Protein AF-A0A8J5K6Y1-F1 (afdb_monomer_lite)

Secondary structure (DSSP, 8-state):
--TTS---------TT---TTPPPS----TT-TT--TTGGGTPPP-HHHHHHHHHHHHHHHHTTSTTTSPTTHHHHHHHHT-SSGGGSPPS--

Organism: Homarus americanus (NCBI:txid6706)

Sequence (93 aa):
KNPDGSFTSHLIDFGLSRVEGGHLTLRCNPYGSHYAPELFKGQPCTPASDIYSLAVMISDTQNTFDNLWPPGVKDLCKKMLCRSPQHRPSLAK

Structure (mmCIF, N/CA/C/O backbone):
data_AF-A0A8J5K6Y1-F1
#
_entry.id   AF-A0A8J5K6Y1-F1
#
loop_
_atom_site.group_PDB
_atom_site.id
_atom_site.type_symbol
_atom_site.label_atom_id
_atom_site.label_alt_id
_atom_site.label_comp_id
_atom_site.label_asym_id
_atom_site.label_entity_id
_atom_site.label_seq_id
_atom_site.pdbx_PDB_ins_code
_atom_site.Cartn_x
_atom_site.Cartn_y
_atom_site.Cartn_z
_atom_site.occupancy
_atom_site.B_iso_or_equiv
_atom_site.auth_seq_id
_atom_site.auth_comp_id
_atom_site.auth_asym_id
_atom_site.auth_atom_id
_atom_site.pdbx_PDB_model_num
ATOM 1 N N . LYS A 1 1 ? 7.495 -16.851 -12.231 1.00 81.38 1 LYS A N 1
ATOM 2 C CA . LYS A 1 1 ? 8.050 -16.261 -13.469 1.00 81.38 1 LYS A CA 1
ATOM 3 C C . LYS A 1 1 ? 7.198 -16.769 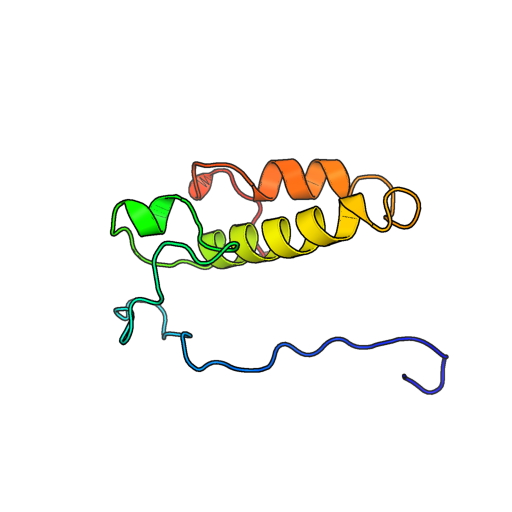-14.613 1.00 81.38 1 LYS A C 1
ATOM 5 O O . LYS A 1 1 ? 7.050 -17.979 -14.735 1.00 81.38 1 LYS A O 1
ATOM 10 N N . ASN A 1 2 ? 6.575 -15.862 -15.346 1.00 90.75 2 ASN A N 1
ATOM 11 C CA . ASN A 1 2 ? 5.707 -16.181 -16.469 1.00 90.75 2 ASN A CA 1
ATOM 12 C C . ASN A 1 2 ? 6.554 -16.588 -17.692 1.00 90.75 2 ASN A C 1
ATOM 14 O O . ASN A 1 2 ? 7.764 -16.328 -17.702 1.00 90.75 2 ASN A O 1
ATOM 18 N N . PRO A 1 3 ? 5.956 -17.224 -18.716 1.00 94.56 3 PRO A N 1
ATOM 19 C CA . PRO A 1 3 ? 6.679 -17.646 -19.920 1.00 94.56 3 PRO A CA 1
ATOM 20 C C . PRO A 1 3 ? 7.397 -16.506 -20.661 1.00 94.56 3 PRO A C 1
ATOM 22 O O . PRO A 1 3 ? 8.436 -16.734 -21.269 1.00 94.56 3 PRO A O 1
ATOM 25 N N . ASP A 1 4 ? 6.888 -15.276 -20.563 1.00 94.75 4 ASP A N 1
ATOM 26 C CA . ASP A 1 4 ? 7.485 -14.056 -21.130 1.00 94.75 4 ASP A CA 1
ATOM 27 C C . ASP A 1 4 ? 8.644 -13.479 -20.288 1.00 94.75 4 ASP A C 1
ATOM 29 O O . ASP A 1 4 ? 9.218 -12.445 -20.620 1.00 94.75 4 ASP A O 1
ATOM 33 N N . GLY A 1 5 ? 8.992 -14.130 -19.177 1.00 92.69 5 GLY A N 1
ATOM 34 C CA . GLY A 1 5 ? 10.028 -13.682 -18.256 1.00 92.69 5 GLY A CA 1
ATOM 35 C C . GLY A 1 5 ? 9.565 -12.695 -17.184 1.00 92.69 5 GLY A C 1
ATOM 36 O O . GLY A 1 5 ? 10.366 -12.390 -16.297 1.00 92.69 5 GLY A O 1
ATOM 37 N N . SER A 1 6 ? 8.305 -12.253 -17.204 1.00 92.81 6 SER A N 1
ATOM 38 C CA . SER A 1 6 ? 7.738 -11.363 -16.186 1.00 92.81 6 SER A CA 1
ATOM 39 C C . SER A 1 6 ? 7.474 -12.080 -14.853 1.00 92.81 6 SER A C 1
ATOM 41 O O . SER A 1 6 ? 7.530 -13.312 -14.735 1.00 92.81 6 SER A O 1
ATOM 43 N N . PHE A 1 7 ? 7.186 -11.298 -13.813 1.00 91.19 7 PHE A N 1
ATOM 44 C CA . PHE A 1 7 ? 6.790 -11.802 -12.502 1.00 91.19 7 PHE A CA 1
ATOM 45 C C . PHE A 1 7 ? 5.402 -11.286 -12.139 1.00 91.19 7 PHE A C 1
ATOM 47 O O . PHE A 1 7 ? 5.093 -10.115 -12.342 1.00 91.19 7 PHE A O 1
ATOM 54 N N . THR A 1 8 ? 4.599 -12.165 -11.551 1.00 92.94 8 THR A N 1
ATOM 55 C CA . THR A 1 8 ? 3.333 -11.817 -10.912 1.00 92.94 8 THR A CA 1
ATOM 56 C C . THR A 1 8 ? 3.527 -11.950 -9.412 1.00 92.94 8 THR A C 1
ATOM 58 O O . THR A 1 8 ? 3.982 -12.993 -8.936 1.00 92.94 8 THR A O 1
ATOM 61 N N . SER A 1 9 ? 3.224 -10.887 -8.675 1.00 89.19 9 SER A N 1
ATOM 62 C CA . SER A 1 9 ? 3.143 -10.938 -7.222 1.00 89.19 9 SER A CA 1
ATOM 63 C C . SER A 1 9 ? 1.731 -11.334 -6.802 1.00 89.19 9 SER A C 1
ATOM 65 O O . SER A 1 9 ? 0.741 -10.939 -7.418 1.00 89.19 9 SER A O 1
ATOM 67 N N . HIS A 1 10 ? 1.645 -12.121 -5.736 1.00 91.88 10 HIS A N 1
ATOM 68 C CA . HIS A 1 10 ? 0.387 -12.494 -5.106 1.00 91.88 10 HIS A CA 1
ATOM 69 C C . HIS A 1 10 ? 0.440 -12.042 -3.654 1.00 91.88 10 HIS A C 1
ATOM 71 O O . HIS A 1 10 ? 1.420 -12.317 -2.961 1.00 91.88 10 HIS A O 1
ATOM 77 N N . LEU A 1 11 ? -0.603 -11.348 -3.202 1.00 89.56 11 LEU A N 1
ATOM 78 C CA . LEU A 1 11 ? -0.791 -11.111 -1.779 1.00 89.56 11 LEU A CA 1
ATOM 79 C C . LEU A 1 11 ? -1.264 -12.420 -1.146 1.00 89.56 11 LEU A C 1
ATOM 81 O O . LEU A 1 11 ? -2.255 -13.007 -1.584 1.00 89.56 11 LEU A O 1
ATOM 85 N N . ILE A 1 12 ? -0.523 -12.878 -0.149 1.00 87.88 12 ILE A N 1
ATOM 86 C CA . ILE A 1 12 ? -0.813 -14.084 0.622 1.00 87.88 12 ILE A CA 1
ATOM 87 C C . ILE A 1 12 ? -0.834 -13.719 2.105 1.00 87.88 12 ILE A C 1
ATOM 89 O O . ILE A 1 12 ? -0.334 -12.662 2.475 1.00 87.88 12 ILE A O 1
ATOM 93 N N . ASP A 1 13 ? -1.379 -14.617 2.924 1.00 81.88 13 ASP A N 1
ATOM 94 C CA . ASP A 1 13 ? -1.614 -14.424 4.360 1.00 81.88 13 ASP A CA 1
ATOM 95 C C . ASP A 1 13 ? -2.624 -13.306 4.682 1.00 81.88 13 ASP A C 1
ATOM 97 O O . ASP A 1 13 ? -2.327 -12.115 4.706 1.00 81.88 13 ASP A O 1
ATOM 101 N N . PHE A 1 14 ? -3.854 -13.733 4.969 1.00 82.44 14 PHE A N 1
ATOM 102 C CA . PHE A 1 14 ? -4.966 -12.868 5.363 1.00 82.44 14 PHE A CA 1
ATOM 103 C C . PHE A 1 14 ? -5.273 -12.985 6.866 1.00 82.44 14 PHE A C 1
ATOM 105 O O . PHE A 1 14 ? -6.372 -12.639 7.300 1.00 82.44 14 PHE A O 1
ATOM 112 N N . GLY A 1 15 ? -4.333 -13.483 7.683 1.00 75.88 15 GLY A N 1
ATOM 113 C CA . GLY A 1 15 ? -4.565 -13.776 9.104 1.00 75.88 15 GLY A CA 1
ATOM 114 C C . GLY A 1 15 ? -4.965 -12.565 9.961 1.00 75.88 15 GLY A C 1
ATOM 115 O O . GLY A 1 15 ? -5.604 -12.733 10.998 1.00 75.88 15 GLY A O 1
ATOM 116 N N . LEU A 1 16 ? -4.630 -11.347 9.516 1.00 77.94 16 LEU A N 1
ATOM 117 C CA . LEU A 1 16 ? -5.029 -10.075 10.143 1.00 77.94 16 LEU A CA 1
ATOM 118 C C . LEU A 1 16 ? -6.053 -9.282 9.319 1.00 77.94 16 LEU A C 1
ATOM 120 O O . LEU A 1 16 ? -6.432 -8.170 9.700 1.00 77.94 16 LEU A O 1
ATOM 124 N N . SER A 1 17 ? -6.488 -9.821 8.182 1.00 81.00 17 SER A N 1
ATOM 125 C CA . SER A 1 17 ? -7.489 -9.179 7.341 1.00 81.00 17 SER A CA 1
ATOM 126 C C . SER A 1 17 ? -8.856 -9.200 8.014 1.00 81.00 17 SER A C 1
ATOM 128 O O . SER A 1 17 ? -9.158 -10.034 8.868 1.00 81.00 17 SER A O 1
ATOM 130 N N . ARG A 1 18 ? -9.710 -8.261 7.614 1.00 77.88 18 ARG A N 1
ATOM 131 C CA . ARG A 1 18 ? -11.065 -8.137 8.147 1.00 77.88 18 ARG A CA 1
ATOM 132 C C . ARG A 1 18 ? -12.041 -7.726 7.062 1.00 77.88 18 ARG A C 1
ATOM 134 O O . ARG A 1 18 ? -11.660 -7.081 6.090 1.00 77.88 18 ARG A O 1
ATOM 141 N N . VAL A 1 19 ? -13.307 -8.052 7.283 1.00 80.75 19 VAL A N 1
ATOM 142 C CA . VAL A 1 19 ? -14.412 -7.525 6.481 1.00 80.75 19 VAL A CA 1
ATOM 143 C C . VAL A 1 19 ? -14.580 -6.033 6.778 1.00 80.75 19 VAL A C 1
ATOM 145 O O . VAL A 1 19 ? -14.363 -5.583 7.908 1.00 80.75 19 VAL A O 1
ATOM 148 N N . GLU A 1 20 ? -14.957 -5.257 5.765 1.00 73.62 20 GLU A N 1
ATOM 149 C CA . GLU A 1 20 ? -15.294 -3.843 5.918 1.00 73.62 20 GLU A CA 1
ATOM 150 C C . GLU A 1 20 ? -16.408 -3.654 6.962 1.00 73.62 20 GLU A C 1
ATOM 152 O O . GLU A 1 20 ? -17.364 -4.422 7.027 1.00 73.62 20 GLU A O 1
ATOM 157 N N . GLY A 1 21 ? -16.248 -2.667 7.847 1.00 69.81 21 GLY A N 1
ATOM 158 C CA . GLY A 1 21 ? -17.137 -2.476 9.001 1.00 69.81 21 GLY A CA 1
ATOM 159 C C . GLY A 1 21 ? -16.897 -3.440 10.175 1.00 69.81 21 GLY A C 1
ATOM 160 O O . GLY A 1 21 ? -17.450 -3.229 11.252 1.00 69.81 21 GLY A O 1
ATOM 161 N N . GLY A 1 22 ? -16.037 -4.451 10.022 1.00 67.62 22 GLY A N 1
ATOM 162 C CA . GLY A 1 22 ? -15.628 -5.348 11.104 1.00 67.62 22 GLY A CA 1
ATOM 163 C C . GLY A 1 22 ? -14.593 -4.736 12.059 1.00 67.62 22 GLY A C 1
ATOM 164 O O . GLY A 1 22 ? -13.863 -3.796 11.722 1.00 67.62 22 GLY A O 1
ATOM 165 N N . HIS A 1 23 ? -14.480 -5.294 13.269 1.00 64.56 23 HIS A N 1
ATOM 166 C CA . HIS A 1 23 ? -13.368 -4.994 14.179 1.00 64.56 23 HIS A CA 1
ATOM 167 C C . HIS A 1 23 ? -12.161 -5.891 13.865 1.00 64.56 23 HIS A C 1
ATOM 169 O O . HIS A 1 23 ? -12.321 -6.990 13.342 1.00 64.56 23 HIS A O 1
ATOM 175 N N . LEU A 1 24 ? -10.944 -5.428 14.169 1.00 63.88 24 LEU A N 1
ATOM 176 C CA . LEU A 1 24 ? -9.773 -6.310 14.112 1.00 63.88 24 LEU A CA 1
ATOM 177 C C . LEU A 1 24 ? -9.923 -7.379 15.202 1.00 63.88 24 LEU A C 1
ATOM 179 O O . LEU A 1 24 ? -10.096 -7.034 16.369 1.00 63.88 24 LEU A O 1
ATOM 183 N N . THR A 1 25 ? -9.869 -8.657 14.832 1.00 59.94 25 THR A N 1
ATOM 184 C CA . THR A 1 25 ? -9.959 -9.785 15.779 1.00 59.94 25 THR A CA 1
ATOM 185 C C . THR A 1 25 ? -8.691 -9.926 16.620 1.00 59.94 25 THR A C 1
ATOM 187 O O . THR A 1 25 ? -8.748 -10.393 17.754 1.00 59.94 25 THR A O 1
ATOM 190 N N . LEU A 1 26 ? -7.557 -9.459 16.088 1.00 61.91 26 LEU A N 1
ATOM 191 C CA . LEU A 1 26 ? -6.255 -9.405 16.741 1.00 61.91 26 LEU A CA 1
ATOM 192 C C . LEU A 1 26 ? -5.624 -8.027 16.521 1.00 61.91 26 LEU A C 1
ATOM 194 O O . LEU A 1 26 ? -5.612 -7.496 15.410 1.00 61.91 26 LEU A O 1
ATOM 198 N N . ARG A 1 27 ? -5.059 -7.451 17.584 1.00 60.00 27 ARG A N 1
ATOM 199 C CA . ARG A 1 27 ? -4.116 -6.336 17.465 1.00 60.00 27 ARG A CA 1
ATOM 200 C C . ARG A 1 27 ? -2.722 -6.950 17.389 1.00 60.00 27 ARG A C 1
ATOM 202 O O . ARG A 1 27 ? -2.251 -7.490 18.386 1.00 60.00 27 ARG A O 1
ATOM 209 N N . CYS A 1 28 ? -2.085 -6.917 16.217 1.00 59.12 28 CYS A N 1
ATOM 210 C CA . CYS A 1 28 ? -0.658 -7.225 16.138 1.00 59.12 28 CYS A CA 1
ATOM 211 C C . CYS A 1 28 ? 0.114 -6.216 17.000 1.00 59.12 28 CYS A C 1
ATOM 213 O O . CYS A 1 28 ? -0.377 -5.116 17.279 1.00 59.12 28 CYS A O 1
ATOM 215 N N . ASN A 1 29 ? 1.305 -6.614 17.443 1.00 60.59 29 ASN A N 1
ATOM 216 C CA . ASN A 1 29 ? 2.216 -5.773 18.201 1.00 60.59 29 ASN A CA 1
ATOM 217 C C . ASN A 1 29 ? 2.288 -4.367 17.562 1.00 60.59 29 ASN A C 1
ATOM 219 O O . ASN A 1 29 ? 2.627 -4.278 16.379 1.00 60.59 29 ASN A O 1
ATOM 223 N N . PRO A 1 30 ? 1.977 -3.275 18.290 1.00 57.09 30 PRO A N 1
ATOM 224 C CA . PRO A 1 30 ? 1.948 -1.924 17.722 1.00 57.09 30 PRO A CA 1
ATOM 225 C C . PRO A 1 30 ? 3.286 -1.503 17.095 1.00 57.09 30 PRO A C 1
ATOM 227 O O . PRO A 1 30 ? 3.328 -0.576 16.302 1.00 57.09 30 PRO A O 1
ATOM 230 N N . TYR A 1 31 ? 4.379 -2.202 17.390 1.00 57.09 31 TYR A N 1
ATOM 231 C CA . TYR A 1 31 ? 5.687 -1.961 16.784 1.00 57.09 31 TYR A CA 1
ATOM 232 C C . TYR A 1 31 ? 5.885 -2.599 15.395 1.00 57.09 31 TYR A C 1
ATOM 234 O O . TYR A 1 31 ? 7.005 -2.600 14.888 1.00 57.09 31 TYR A O 1
ATOM 242 N N . GLY A 1 32 ? 4.842 -3.152 14.765 1.00 63.19 32 GLY A N 1
ATOM 243 C CA . GLY A 1 32 ? 4.923 -3.633 13.384 1.00 63.19 32 GLY A CA 1
ATOM 244 C C . GLY A 1 32 ? 5.246 -2.492 12.413 1.00 63.19 32 GLY A C 1
ATOM 245 O O . GLY A 1 32 ? 4.519 -1.502 12.356 1.00 63.19 32 GLY A O 1
ATOM 246 N N . SER A 1 33 ? 6.315 -2.638 11.624 1.00 71.88 33 SER A N 1
ATOM 247 C CA . SER A 1 33 ? 6.893 -1.568 10.794 1.00 71.88 33 SER A CA 1
ATOM 248 C C . SER A 1 33 ? 5.932 -0.961 9.766 1.00 71.88 33 SER A C 1
ATOM 250 O O . SER A 1 33 ? 6.084 0.201 9.418 1.00 71.88 33 SER A O 1
ATOM 252 N N . HIS A 1 34 ? 4.892 -1.686 9.349 1.00 86.75 34 HIS A N 1
ATOM 253 C CA . HIS A 1 34 ? 3.986 -1.287 8.264 1.00 86.75 34 HIS A CA 1
ATOM 254 C C . HIS A 1 34 ? 2.648 -0.689 8.735 1.00 86.75 34 HIS A C 1
ATOM 256 O O . HIS A 1 34 ? 1.747 -0.484 7.920 1.00 86.75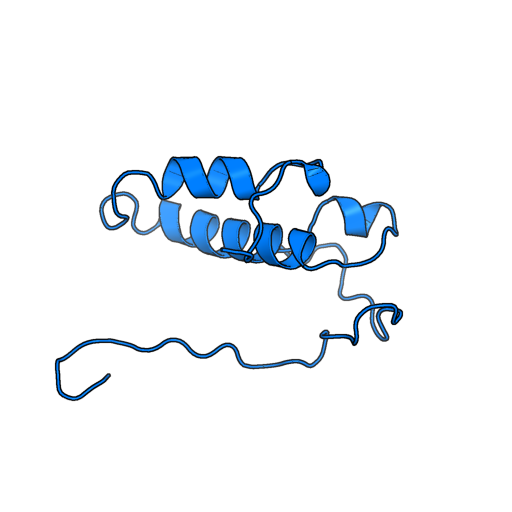 34 HIS A O 1
ATOM 262 N N . TYR A 1 35 ? 2.468 -0.433 10.034 1.00 87.62 35 TYR A N 1
ATOM 263 C CA . TYR A 1 35 ? 1.194 0.047 10.579 1.00 87.62 35 TYR A CA 1
ATOM 264 C C . TYR A 1 35 ? 0.876 1.494 10.175 1.00 87.62 35 TYR A C 1
ATOM 266 O O . TYR A 1 35 ? 1.687 2.404 10.352 1.00 87.62 35 TYR A O 1
ATOM 274 N N . ALA A 1 36 ? -0.353 1.724 9.705 1.00 91.94 36 ALA A N 1
ATOM 275 C CA . ALA A 1 36 ? -0.838 3.066 9.408 1.00 91.94 36 ALA A CA 1
ATOM 276 C C . ALA A 1 36 ? -1.051 3.896 10.696 1.00 91.94 36 ALA A C 1
ATOM 278 O O . ALA A 1 36 ? -1.530 3.367 11.705 1.00 91.94 36 ALA A O 1
ATOM 279 N N . PRO A 1 37 ? -0.723 5.204 10.696 1.00 92.38 37 PRO A N 1
ATOM 280 C CA . PRO A 1 37 ? -0.687 6.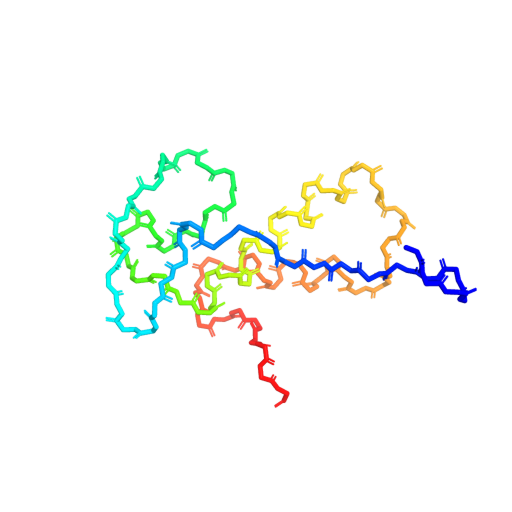036 11.902 1.00 92.38 37 PRO A CA 1
ATOM 281 C C . PRO A 1 37 ? -2.041 6.166 12.615 1.00 92.38 37 PRO A C 1
ATOM 283 O O . PRO A 1 37 ? -2.089 6.332 13.835 1.00 92.38 37 PRO A O 1
ATOM 286 N N . GLU A 1 38 ? -3.150 6.092 11.882 1.00 91.75 38 GLU A N 1
ATOM 287 C CA . GLU A 1 38 ? -4.508 6.109 12.432 1.00 91.75 38 GLU A CA 1
ATOM 288 C C . GLU A 1 38 ? -4.799 4.919 13.363 1.00 91.75 38 GLU A C 1
ATOM 290 O O . GLU A 1 38 ? -5.546 5.058 14.335 1.00 91.75 38 GLU A O 1
ATOM 295 N N . LEU A 1 39 ? -4.151 3.771 13.139 1.00 87.50 39 LEU A N 1
ATOM 296 C CA . LEU A 1 39 ? -4.377 2.552 13.919 1.00 87.50 39 LEU A CA 1
ATOM 297 C C . LEU A 1 39 ? -3.847 2.681 15.352 1.00 87.50 39 LEU A C 1
ATOM 299 O O . LEU A 1 39 ? -4.460 2.173 16.290 1.00 87.50 39 LEU A O 1
ATOM 303 N N . PHE A 1 40 ? -2.769 3.445 15.548 1.00 85.88 40 PHE A N 1
ATOM 304 C CA . PHE A 1 40 ? -2.239 3.781 16.877 1.00 85.88 40 PHE A CA 1
ATOM 305 C C . PHE A 1 40 ? -3.190 4.657 17.693 1.00 85.88 40 PHE A C 1
ATOM 307 O O . PHE A 1 40 ? -3.127 4.675 18.919 1.00 85.88 40 PHE A O 1
ATOM 314 N N . LYS A 1 41 ? -4.098 5.366 17.017 1.00 86.00 41 LYS A N 1
ATOM 315 C CA . LYS A 1 41 ? -5.157 6.164 17.645 1.00 86.00 41 LYS A CA 1
ATOM 316 C C . LYS A 1 41 ? -6.426 5.344 17.896 1.00 86.00 41 LYS A C 1
ATOM 318 O O . LYS A 1 41 ? -7.446 5.906 18.282 1.00 86.00 41 LYS A O 1
ATOM 323 N N . GLY A 1 42 ? -6.392 4.035 17.632 1.00 82.38 42 GLY A N 1
ATOM 324 C CA . GLY A 1 42 ? -7.551 3.152 17.733 1.00 82.38 42 GLY A CA 1
ATOM 325 C C . GLY A 1 42 ? -8.601 3.370 16.642 1.00 82.38 42 GLY A C 1
ATOM 326 O O . GLY A 1 42 ? -9.712 2.861 16.782 1.00 82.38 42 GLY A O 1
ATOM 327 N N . GLN A 1 43 ? -8.280 4.110 15.574 1.00 86.62 43 GLN A N 1
ATOM 328 C CA . GLN A 1 43 ? -9.201 4.291 14.454 1.00 86.62 43 GLN A CA 1
ATOM 329 C C . GLN A 1 43 ? -9.329 2.991 13.639 1.00 86.62 43 GLN A C 1
ATOM 331 O O . GLN A 1 43 ? -8.425 2.148 13.665 1.00 86.62 43 GLN A O 1
ATOM 336 N N . PRO A 1 44 ? -10.444 2.796 12.915 1.00 83.88 44 PRO A N 1
ATOM 337 C CA . PRO A 1 44 ? -10.632 1.616 12.079 1.00 83.88 44 PRO A CA 1
ATOM 338 C C . PRO A 1 44 ? -9.559 1.504 10.980 1.00 83.88 44 PRO A C 1
ATOM 340 O O . PRO A 1 44 ? -9.223 2.493 10.339 1.00 83.88 44 PRO A O 1
ATOM 343 N N . CYS A 1 45 ? -9.087 0.283 10.712 1.00 86.75 45 CYS A N 1
ATOM 344 C CA . CYS A 1 45 ? -8.361 -0.049 9.484 1.00 86.75 45 CYS A CA 1
ATOM 345 C C . CYS A 1 45 ? -9.266 0.087 8.249 1.00 86.75 45 CYS A C 1
ATOM 347 O O . CYS A 1 45 ? -10.363 -0.471 8.188 1.00 86.75 45 CYS A O 1
ATOM 349 N N . THR A 1 46 ? -8.822 0.851 7.266 1.00 89.25 46 THR A N 1
ATOM 350 C CA . THR A 1 46 ? -9.579 1.138 6.040 1.00 89.25 46 THR A CA 1
ATOM 351 C C . THR A 1 46 ? -8.721 0.800 4.825 1.00 89.25 46 THR A C 1
ATOM 353 O O . THR A 1 46 ? -7.513 0.631 4.987 1.00 89.25 46 THR A O 1
ATOM 356 N N . PRO A 1 47 ? -9.270 0.796 3.599 1.00 91.94 47 PRO A N 1
ATOM 357 C CA . PRO A 1 47 ? -8.442 0.675 2.397 1.00 91.94 47 PRO A CA 1
ATOM 358 C C . PRO A 1 47 ? -7.298 1.705 2.336 1.00 91.94 47 PRO A C 1
ATOM 360 O O . PRO A 1 47 ? -6.220 1.423 1.821 1.00 91.94 47 PRO A O 1
ATOM 363 N N . ALA A 1 48 ? -7.482 2.897 2.920 1.00 94.25 48 ALA A N 1
ATOM 364 C CA . ALA A 1 48 ? -6.417 3.894 3.019 1.00 94.25 48 ALA A CA 1
ATOM 365 C C . ALA A 1 48 ? -5.263 3.444 3.937 1.00 94.25 48 ALA A C 1
ATOM 367 O O . ALA A 1 48 ? -4.127 3.882 3.745 1.00 94.25 48 ALA A O 1
ATOM 368 N N . SER A 1 49 ? -5.526 2.593 4.930 1.00 92.12 49 SER A N 1
ATOM 369 C CA . SER A 1 49 ? -4.502 1.992 5.790 1.00 92.12 49 SER A CA 1
ATOM 370 C C . SER A 1 49 ? -3.630 1.013 4.997 1.00 92.12 49 SER A C 1
ATOM 372 O O . SER A 1 49 ? -2.408 1.098 5.098 1.00 92.12 49 SER A O 1
ATOM 374 N N . ASP A 1 50 ? -4.225 0.192 4.125 1.00 92.31 50 ASP A N 1
ATOM 375 C CA . ASP A 1 50 ? -3.483 -0.718 3.235 1.00 92.31 50 ASP A CA 1
ATOM 376 C C . ASP A 1 50 ? -2.577 0.050 2.259 1.00 92.31 50 ASP A C 1
ATOM 378 O O . ASP A 1 50 ? -1.431 -0.339 2.026 1.00 92.31 50 ASP A O 1
ATOM 382 N N . ILE A 1 51 ? -3.046 1.195 1.744 1.00 95.81 51 ILE A N 1
ATOM 383 C CA . ILE A 1 51 ? -2.233 2.109 0.922 1.00 95.81 51 ILE A CA 1
ATOM 384 C C . ILE A 1 51 ? -0.986 2.588 1.676 1.00 95.81 51 ILE A C 1
ATOM 386 O O . ILE A 1 51 ? 0.105 2.627 1.106 1.00 95.81 51 ILE A O 1
ATOM 390 N N . TYR A 1 52 ? -1.123 2.937 2.956 1.00 94.88 52 TYR A N 1
ATOM 391 C CA . TYR A 1 52 ? 0.020 3.337 3.775 1.00 94.88 52 TYR A CA 1
ATOM 392 C C . TYR A 1 52 ? 0.990 2.167 3.984 1.00 94.88 52 TYR A C 1
ATOM 394 O O . TYR A 1 52 ? 2.191 2.328 3.770 1.00 94.88 52 TYR A O 1
ATOM 402 N N . SER A 1 53 ? 0.481 0.985 4.346 1.00 92.50 53 SER A N 1
ATOM 403 C CA . SER A 1 53 ? 1.295 -0.219 4.566 1.00 92.50 53 SER A CA 1
ATOM 404 C C . SER A 1 53 ? 2.079 -0.630 3.318 1.00 92.50 53 SER A C 1
ATOM 406 O O . SER A 1 53 ? 3.270 -0.932 3.411 1.00 92.50 53 SER A O 1
ATOM 408 N N . LEU A 1 54 ? 1.446 -0.562 2.142 1.00 92.56 54 LEU A N 1
ATOM 409 C CA . LEU A 1 54 ? 2.103 -0.793 0.856 1.00 92.56 54 LEU A CA 1
ATOM 410 C C . LEU A 1 54 ? 3.246 0.203 0.621 1.00 92.56 54 LEU A C 1
ATOM 412 O O . LEU A 1 54 ? 4.323 -0.191 0.181 1.00 92.56 54 LEU A O 1
ATOM 416 N N . ALA A 1 55 ? 3.039 1.483 0.938 1.00 93.06 55 ALA A N 1
ATOM 417 C CA . ALA A 1 55 ? 4.073 2.495 0.763 1.00 93.06 55 ALA A CA 1
ATOM 418 C C . ALA A 1 55 ? 5.260 2.303 1.705 1.00 93.06 55 ALA A C 1
ATOM 420 O O . ALA A 1 55 ? 6.387 2.483 1.258 1.00 93.06 55 ALA A O 1
ATOM 421 N N . VAL A 1 56 ? 5.033 1.897 2.959 1.00 91.62 56 VAL A N 1
ATOM 422 C CA . VAL A 1 56 ? 6.133 1.559 3.874 1.00 91.62 56 VAL A CA 1
ATOM 423 C C . VAL A 1 56 ? 6.958 0.404 3.314 1.00 91.62 56 VAL A C 1
ATOM 425 O O . VAL A 1 56 ? 8.170 0.538 3.196 1.00 91.62 56 VAL A O 1
ATOM 428 N N . MET A 1 57 ? 6.307 -0.677 2.873 1.00 89.00 57 MET A N 1
ATOM 429 C CA . MET A 1 57 ? 6.998 -1.825 2.276 1.00 89.00 57 MET A CA 1
ATOM 430 C C . MET A 1 57 ? 7.827 -1.411 1.050 1.00 89.00 57 MET A C 1
ATOM 432 O O . MET A 1 57 ? 8.977 -1.821 0.903 1.00 89.00 57 MET A O 1
ATOM 436 N N . ILE A 1 58 ? 7.271 -0.567 0.174 1.00 88.38 58 ILE A N 1
ATOM 437 C CA . ILE A 1 58 ? 8.006 -0.053 -0.988 1.00 88.38 58 ILE A CA 1
ATOM 438 C C . ILE A 1 58 ? 9.175 0.835 -0.535 1.00 88.38 58 ILE A C 1
ATOM 440 O O . ILE A 1 58 ? 10.287 0.664 -1.030 1.00 88.38 58 ILE A O 1
ATOM 444 N N . SER A 1 59 ? 8.969 1.757 0.406 1.00 85.25 59 SER A N 1
ATOM 445 C CA . SER A 1 59 ? 10.018 2.655 0.908 1.00 85.25 59 SER A CA 1
ATOM 446 C C . SER A 1 59 ? 11.161 1.911 1.600 1.00 85.25 59 SER A C 1
ATOM 448 O O . SER A 1 59 ? 12.319 2.279 1.397 1.00 85.25 59 SER A O 1
ATOM 450 N N . ASP A 1 60 ? 10.872 0.829 2.322 1.00 80.62 60 ASP A N 1
ATOM 451 C CA . ASP A 1 60 ? 11.899 -0.030 2.919 1.00 80.62 60 ASP A CA 1
ATOM 452 C C . ASP A 1 60 ? 12.790 -0.663 1.838 1.00 80.62 60 ASP A C 1
ATOM 454 O O . ASP A 1 60 ? 14.011 -0.717 1.985 1.00 80.62 60 ASP A O 1
ATOM 458 N N . THR A 1 61 ? 12.205 -1.056 0.701 1.00 75.38 61 THR A N 1
ATOM 459 C CA . THR A 1 61 ? 12.955 -1.607 -0.444 1.00 75.38 61 THR A CA 1
ATOM 460 C C . THR A 1 61 ? 13.634 -0.544 -1.319 1.00 75.38 61 THR A C 1
ATOM 462 O O . THR A 1 61 ? 14.622 -0.844 -1.992 1.00 75.38 61 THR A O 1
ATOM 465 N N . GLN A 1 62 ? 13.153 0.706 -1.321 1.00 60.12 62 GLN A N 1
ATOM 466 C CA . GLN A 1 62 ? 13.740 1.802 -2.107 1.00 60.12 62 GLN A CA 1
ATOM 467 C C . GLN A 1 62 ? 15.175 2.105 -1.681 1.00 60.12 62 GLN A C 1
ATOM 469 O O . GLN A 1 62 ? 16.040 2.221 -2.544 1.00 60.12 62 GLN A O 1
ATOM 474 N N . ASN A 1 63 ? 15.460 2.097 -0.377 1.00 63.31 63 ASN A N 1
ATOM 475 C CA . ASN A 1 63 ? 16.819 2.297 0.137 1.00 63.31 63 ASN A CA 1
ATOM 476 C C . ASN A 1 63 ? 17.818 1.246 -0.383 1.00 63.31 63 ASN A C 1
ATOM 478 O O . ASN A 1 63 ? 19.018 1.505 -0.441 1.00 63.31 63 ASN A O 1
ATOM 482 N N . THR A 1 64 ? 17.336 0.066 -0.784 1.00 63.69 64 THR A N 1
ATOM 483 C CA . THR A 1 64 ? 18.159 -1.017 -1.338 1.00 63.69 64 THR A CA 1
ATOM 484 C C . THR A 1 64 ? 18.309 -0.930 -2.864 1.00 63.69 64 THR A C 1
ATOM 486 O O . THR A 1 64 ? 19.294 -1.421 -3.410 1.00 63.69 64 THR A O 1
ATOM 489 N N . PHE A 1 65 ? 17.368 -0.289 -3.569 1.00 64.88 65 PHE A N 1
ATOM 490 C CA . PHE A 1 65 ? 17.234 -0.365 -5.033 1.00 64.88 65 PHE A CA 1
ATOM 491 C C . PHE A 1 65 ? 16.935 0.990 -5.689 1.00 64.88 65 PHE A C 1
ATOM 493 O O . PHE A 1 65 ? 16.169 1.082 -6.648 1.00 64.88 65 PHE A O 1
ATOM 500 N N . ASP A 1 66 ? 17.532 2.060 -5.174 1.00 66.44 66 ASP A N 1
ATOM 501 C CA . ASP A 1 66 ? 17.052 3.437 -5.344 1.00 66.44 66 ASP A CA 1
ATOM 502 C C . ASP A 1 66 ? 17.019 3.966 -6.802 1.00 66.44 66 ASP A C 1
ATOM 504 O O . ASP A 1 66 ? 16.328 4.949 -7.085 1.00 66.44 66 ASP A O 1
ATOM 508 N N . ASN A 1 67 ? 17.693 3.270 -7.730 1.00 70.94 67 ASN A N 1
ATOM 509 C CA . ASN A 1 67 ? 17.751 3.552 -9.174 1.00 70.94 67 ASN A CA 1
ATOM 510 C C . ASN A 1 67 ? 16.897 2.608 -10.052 1.00 70.94 67 ASN A C 1
ATOM 512 O O . ASN A 1 67 ? 16.884 2.768 -11.270 1.00 70.94 67 ASN A O 1
ATOM 516 N N . LEU A 1 68 ? 16.215 1.612 -9.473 1.00 78.19 68 LEU A N 1
ATOM 517 C CA . LEU A 1 68 ? 15.403 0.636 -10.222 1.00 78.19 68 LEU A CA 1
ATOM 518 C C . LEU A 1 68 ? 13.923 1.021 -10.320 1.00 78.19 68 LEU A C 1
ATOM 520 O O . LEU A 1 68 ? 13.168 0.409 -11.075 1.00 78.19 68 LEU A O 1
ATOM 524 N N . TRP A 1 69 ? 13.494 2.028 -9.561 1.00 82.12 69 TRP A N 1
ATOM 525 C CA . TRP A 1 69 ? 12.100 2.449 -9.535 1.00 82.12 69 TRP A CA 1
ATOM 526 C C . TRP A 1 69 ? 11.780 3.408 -10.687 1.00 82.12 69 TRP A C 1
ATOM 528 O O . TRP A 1 69 ? 12.525 4.368 -10.901 1.00 82.12 69 TRP A O 1
ATOM 538 N N . PRO A 1 70 ? 10.658 3.206 -11.403 1.00 86.50 70 PRO A N 1
ATOM 539 C CA . PRO A 1 70 ? 10.212 4.135 -12.433 1.00 86.50 70 PRO A CA 1
ATOM 540 C C . PRO A 1 70 ? 10.054 5.576 -11.914 1.00 86.50 70 PRO A C 1
ATOM 542 O O . PRO A 1 70 ? 9.715 5.782 -10.738 1.00 86.50 70 PRO A O 1
ATOM 545 N N . PRO A 1 71 ? 10.225 6.591 -12.785 1.00 86.50 71 PRO A N 1
ATOM 546 C CA . PRO A 1 71 ? 9.941 7.978 -12.438 1.00 86.50 71 PRO A CA 1
ATOM 547 C C . PRO A 1 71 ? 8.538 8.141 -11.839 1.00 86.50 71 PRO A C 1
ATOM 549 O O . PRO A 1 71 ? 7.573 7.535 -12.300 1.00 86.50 71 PRO A O 1
ATOM 552 N N . GLY A 1 72 ? 8.423 8.960 -10.793 1.00 88.00 72 GLY A N 1
ATOM 553 C CA . GLY A 1 72 ? 7.152 9.239 -10.117 1.00 88.00 72 GLY A CA 1
ATOM 554 C C . GLY A 1 72 ? 6.759 8.252 -9.013 1.00 88.00 72 GLY A C 1
ATOM 555 O O . GLY A 1 72 ? 5.932 8.613 -8.176 1.00 88.00 72 GLY A O 1
ATOM 556 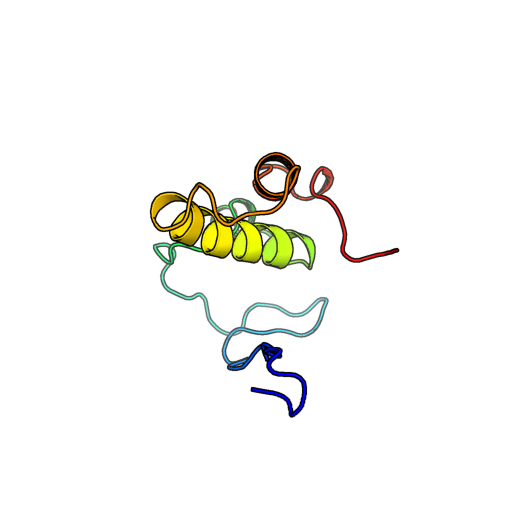N N . VAL A 1 73 ? 7.380 7.066 -8.914 1.00 88.81 73 VAL A N 1
ATOM 557 C CA . VAL A 1 73 ? 7.082 6.115 -7.821 1.00 88.81 73 VAL A CA 1
ATOM 558 C C . VAL A 1 73 ? 7.436 6.705 -6.456 1.00 88.81 73 VAL A C 1
ATOM 560 O O . VAL A 1 73 ? 6.631 6.620 -5.533 1.00 88.81 73 VAL A O 1
ATOM 563 N N . LYS A 1 74 ? 8.588 7.380 -6.326 1.00 87.75 74 LYS A N 1
ATOM 564 C CA . LYS A 1 74 ? 8.982 8.032 -5.062 1.00 87.75 74 LYS A CA 1
ATOM 565 C C . LYS A 1 74 ? 7.959 9.085 -4.620 1.00 87.75 74 LYS A C 1
ATOM 567 O O . LYS A 1 74 ? 7.601 9.146 -3.446 1.00 87.75 74 LYS A O 1
ATOM 572 N N . ASP A 1 75 ? 7.448 9.889 -5.549 1.00 91.69 75 ASP A N 1
ATOM 573 C CA . ASP A 1 75 ? 6.455 10.919 -5.228 1.00 91.69 75 ASP A CA 1
ATOM 574 C C . ASP A 1 75 ? 5.071 10.331 -4.948 1.00 91.69 75 ASP A C 1
ATOM 576 O O . ASP A 1 75 ? 4.354 10.839 -4.082 1.00 91.69 75 ASP A O 1
ATOM 580 N N . LEU A 1 76 ? 4.709 9.230 -5.611 1.00 93.44 76 LEU A N 1
ATOM 581 C CA . LEU A 1 76 ? 3.515 8.464 -5.269 1.00 93.44 76 LEU A CA 1
ATOM 582 C C . LEU A 1 76 ? 3.620 7.890 -3.848 1.00 93.44 76 LEU A C 1
ATOM 584 O O . LEU A 1 76 ? 2.712 8.113 -3.049 1.00 93.44 76 LEU A O 1
ATOM 588 N N . CYS A 1 77 ? 4.742 7.255 -3.489 1.00 92.56 77 CYS A N 1
ATOM 589 C CA . CYS A 1 77 ? 4.986 6.741 -2.137 1.00 92.56 77 CYS A CA 1
ATOM 590 C C . CYS A 1 77 ? 4.858 7.840 -1.077 1.00 92.56 77 CYS A C 1
ATOM 592 O O . CYS A 1 77 ? 4.176 7.643 -0.073 1.00 92.56 77 CYS A O 1
ATOM 594 N N . LYS A 1 78 ? 5.418 9.035 -1.315 1.00 93.19 78 LYS A N 1
ATOM 595 C CA . LYS A 1 78 ? 5.254 10.180 -0.398 1.00 93.19 78 LYS A CA 1
ATOM 596 C C . LYS A 1 78 ? 3.783 10.553 -0.183 1.00 93.19 78 LYS A C 1
ATOM 598 O O . LYS A 1 78 ? 3.392 10.842 0.946 1.00 93.19 78 LYS A O 1
ATOM 603 N N . LYS A 1 79 ? 2.958 10.532 -1.237 1.00 96.38 79 LYS A N 1
ATOM 604 C CA . LYS A 1 79 ? 1.508 10.791 -1.132 1.00 96.38 79 LYS A CA 1
ATOM 605 C C . LYS A 1 79 ? 0.788 9.680 -0.361 1.00 96.38 79 LYS A C 1
ATOM 607 O O . LYS A 1 79 ? -0.076 9.968 0.463 1.00 96.38 79 LYS A O 1
ATOM 612 N N . MET A 1 80 ? 1.160 8.422 -0.590 1.00 96.88 80 MET A N 1
ATOM 613 C CA . MET A 1 80 ? 0.606 7.261 0.121 1.00 96.88 80 MET A CA 1
ATOM 614 C C . MET A 1 80 ? 0.956 7.267 1.619 1.00 96.88 80 MET A C 1
ATOM 616 O O . MET A 1 80 ? 0.121 6.903 2.444 1.00 96.88 80 MET A O 1
ATOM 620 N N . LEU A 1 81 ? 2.142 7.764 1.988 1.00 95.56 81 LEU A N 1
ATOM 621 C CA . LEU A 1 81 ? 2.599 7.916 3.377 1.00 95.56 81 LEU A CA 1
ATOM 622 C C . LEU A 1 81 ? 1.966 9.111 4.120 1.00 95.56 81 LEU A C 1
ATOM 624 O O . LEU A 1 81 ? 2.372 9.436 5.240 1.00 95.56 81 LEU A O 1
ATOM 628 N N . CYS A 1 82 ? 0.962 9.784 3.542 1.00 95.94 82 CYS A N 1
ATOM 629 C CA . CYS A 1 82 ? 0.271 10.882 4.217 1.00 95.94 82 CYS A CA 1
ATOM 630 C C . CYS A 1 82 ? -0.337 10.419 5.556 1.00 95.94 82 CYS A C 1
ATOM 632 O O . CYS A 1 82 ? -1.016 9.392 5.636 1.00 95.94 82 CYS A O 1
ATOM 634 N N . ARG A 1 83 ? -0.133 11.195 6.629 1.00 93.94 83 ARG A N 1
ATOM 635 C CA . ARG A 1 83 ? -0.656 10.862 7.968 1.00 93.94 83 ARG A CA 1
ATOM 636 C C . ARG A 1 83 ? -2.180 10.920 8.056 1.00 93.94 83 ARG A C 1
ATOM 638 O O . ARG A 1 83 ? -2.748 10.227 8.895 1.00 93.94 83 ARG A O 1
ATOM 645 N N . SER A 1 84 ? -2.823 11.727 7.216 1.00 94.88 84 SER A N 1
ATOM 646 C CA . SER A 1 84 ? -4.281 11.811 7.138 1.00 94.88 84 SER A CA 1
ATOM 647 C C . SER A 1 84 ? -4.792 10.856 6.055 1.00 94.88 84 SER A C 1
ATOM 649 O O . SER A 1 84 ? -4.494 11.088 4.881 1.00 94.88 84 SER A O 1
ATOM 651 N N . PRO A 1 85 ? -5.561 9.806 6.402 1.00 94.88 85 PRO A N 1
ATOM 652 C CA . PRO A 1 85 ? -5.980 8.787 5.438 1.00 94.88 85 PRO A CA 1
ATOM 653 C C . PRO A 1 85 ? -6.826 9.348 4.285 1.00 94.88 85 PRO A C 1
ATOM 655 O O . PRO A 1 85 ? -6.738 8.839 3.175 1.00 94.88 85 PRO A O 1
ATOM 658 N N . GLN A 1 86 ? -7.570 10.438 4.500 1.00 94.31 86 GLN A N 1
ATOM 659 C CA . GLN A 1 86 ? -8.429 11.071 3.487 1.00 94.31 86 GLN A CA 1
ATOM 660 C C . GLN A 1 86 ? -7.649 11.750 2.351 1.00 94.31 86 GLN A C 1
ATOM 662 O O . GLN A 1 86 ? -8.211 12.006 1.293 1.00 94.31 86 GLN A O 1
ATOM 667 N N . HIS A 1 87 ? -6.369 12.063 2.567 1.00 95.50 87 HIS A N 1
ATOM 668 C CA . HIS A 1 87 ? -5.512 12.700 1.563 1.00 95.50 87 HIS A CA 1
ATOM 669 C C . HIS A 1 87 ? -4.621 11.696 0.819 1.00 95.50 87 HIS A C 1
ATOM 671 O O . HIS A 1 87 ? -3.825 12.097 -0.033 1.00 95.50 87 HIS A O 1
ATOM 677 N N . ARG A 1 88 ? -4.710 10.400 1.151 1.00 96.38 88 ARG A N 1
ATOM 678 C CA . ARG A 1 88 ? -3.990 9.349 0.426 1.00 96.38 88 ARG A CA 1
ATOM 679 C C . ARG A 1 88 ? -4.680 9.085 -0.918 1.00 96.38 88 ARG A C 1
ATOM 681 O O . ARG A 1 88 ? -5.901 9.214 -1.009 1.00 96.38 88 ARG A O 1
ATOM 688 N N . PRO A 1 89 ? -3.927 8.691 -1.959 1.00 96.00 89 PRO A N 1
ATOM 689 C CA . PRO A 1 89 ? -4.533 8.184 -3.182 1.00 96.00 89 PRO A CA 1
ATOM 690 C C . PRO A 1 89 ? -5.372 6.936 -2.881 1.00 96.00 89 PRO A C 1
ATOM 692 O O . PRO A 1 89 ? -5.071 6.181 -1.955 1.00 96.00 89 PRO A O 1
ATOM 695 N N . SER A 1 90 ? -6.415 6.721 -3.678 1.00 92.44 90 SER A N 1
ATOM 696 C CA . SER A 1 90 ? -7.283 5.550 -3.566 1.00 92.44 90 SER A CA 1
ATOM 697 C C . SER A 1 90 ? -6.951 4.507 -4.635 1.00 92.44 90 SER A C 1
ATOM 699 O O . SER A 1 90 ? -6.325 4.827 -5.643 1.00 92.44 90 SER A O 1
ATOM 701 N N . LEU A 1 91 ? -7.407 3.271 -4.426 1.00 82.19 91 LEU A N 1
ATOM 702 C CA . LEU A 1 91 ? -7.360 2.211 -5.440 1.00 82.19 91 LEU A CA 1
ATOM 703 C C . LEU A 1 91 ? -8.450 2.359 -6.515 1.00 82.19 91 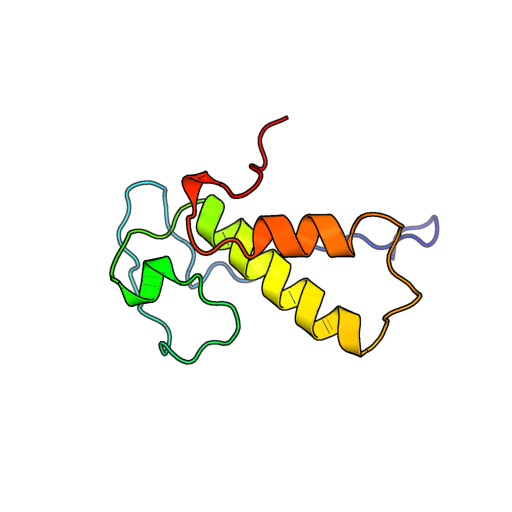LEU A C 1
ATOM 705 O O . LEU A 1 91 ? -8.432 1.620 -7.499 1.00 82.19 91 LE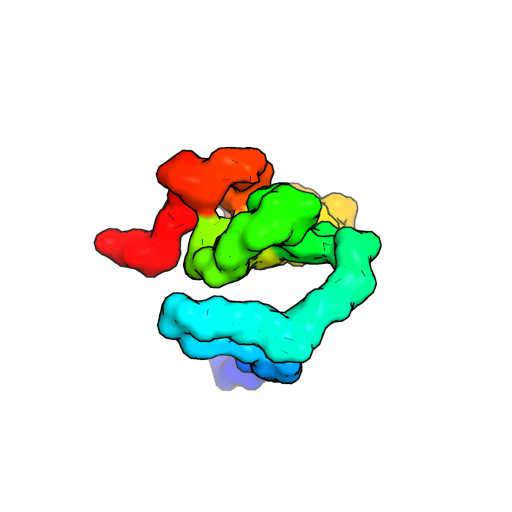U A O 1
ATOM 709 N N . ALA A 1 92 ? -9.415 3.265 -6.323 1.00 76.44 92 ALA A N 1
ATOM 710 C CA . ALA A 1 92 ? -10.452 3.512 -7.312 1.00 76.44 92 ALA A CA 1
ATOM 711 C C . ALA A 1 92 ? -9.840 4.184 -8.550 1.00 76.44 92 ALA A C 1
ATOM 713 O O . ALA A 1 92 ? -8.987 5.067 -8.426 1.00 76.44 92 ALA A O 1
ATOM 714 N N . LYS A 1 93 ? -10.263 3.715 -9.726 1.00 50.88 93 LYS A N 1
ATOM 715 C CA . LYS A 1 93 ? -9.925 4.321 -11.017 1.00 50.88 93 LYS A CA 1
ATOM 716 C C . LYS A 1 93 ? -10.628 5.656 -11.201 1.00 50.88 93 LYS A C 1
ATOM 718 O O . LYS A 1 93 ? -11.805 5.745 -10.788 1.00 50.88 93 LYS A O 1
#

Foldseek 3Di:
DDPVPDDDDDDDDCPQPDDPVDDGPDDDDPPDQQFQLVVVVVDDDDQLRVLSSVLSVVVVCCVVVVPPDDPPNVVLSVQSNDNDSVSHDGPDD

Radius of gyration: 14.98 Å; chains: 1; bounding box: 35×30×39 Å

pLDDT: mean 83.19, std 12.1, range [50.88, 96.88]

InterPro domains:
  IPR011009 Protein kinase-like domain superfamily [SSF56112] (6-92)